Protein AF-A0A0G0K6L5-F1 (afdb_monomer_lite)

Organism: NCBI:txid1618569

Radius of gyration: 65.42 Å; chains: 1; bounding box: 125×26×174 Å

Sequence (169 aa):
MEVLQQLGFNPILFVAQIINFLIILFILKKILYKPLLDLLKKREDEIKKGLKDKEDAEVLLLKTQEKETQILKSANEKAKKILSDANDEAIKIRIKAEEQALRESEKILDQARRTIEQEEKEAEERLTRKIGALSLSLLQKSLVGVFGENEQNQILKKATKELERKRLL

pLDDT: mean 87.98, std 12.33, range [45.81, 98.0]

InterPro domains:
  IPR002146 ATP synthase, F0 complex, subunit b/b', bacterial/chloroplast [MF_01398] (8-145)
  IPR002146 ATP synthase, F0 complex, subunit b/b', bacterial/chloroplast [PF00430] (14-143)
  IPR005864 ATP synthase, F0 complex, subunit b, bacterial [TIGR01144] (17-163)
  IPR028987 F-type ATP synthase subunit B-like, membrane domain superfamily [SSF81573] (70-127)
  IPR050059 ATP synthase B chain [PTHR33445] (4-163)

Secondary structure (DSSP, 8-state):
--TTTTTT--HHHHHHHHHHHHHHHHHHHHHHHHHHHHHHHHHHHHHHHHHHHHHHHHHHHHHHHHHHHHHHHHHHHHHHHHHHHHHHHHHHHHHHHHHHHHHHHHHHHHHHHHHHHHHHHHHHHHHHHHHHHHHHHHHHHHHTTTS-HHHHHHHHHHHHHHHHHHH--

Structure (mmCIF, N/CA/C/O backbone):
data_AF-A0A0G0K6L5-F1
#
_entry.id   AF-A0A0G0K6L5-F1
#
loop_
_atom_site.group_PDB
_atom_site.id
_atom_site.type_symbol
_atom_site.label_atom_id
_atom_site.label_alt_id
_atom_site.label_comp_id
_atom_site.label_asym_id
_atom_site.label_entity_id
_atom_site.label_seq_id
_atom_site.pdbx_PDB_ins_code
_atom_site.Cartn_x
_atom_site.Cartn_y
_atom_site.Cartn_z
_atom_site.occupancy
_atom_site.B_iso_or_equiv
_atom_site.auth_seq_id
_atom_site.auth_comp_id
_atom_site.auth_asym_id
_atom_site.auth_atom_id
_atom_site.pdbx_PDB_model_num
ATOM 1 N N . MET A 1 1 ? 60.558 -1.193 -99.563 1.00 49.41 1 MET A N 1
ATOM 2 C CA . MET A 1 1 ? 59.416 -0.802 -98.704 1.00 49.41 1 MET A CA 1
ATOM 3 C C . MET A 1 1 ? 58.379 -1.929 -98.710 1.00 49.41 1 MET A C 1
ATOM 5 O O . MET A 1 1 ? 57.262 -1.728 -99.153 1.00 49.41 1 MET A O 1
ATOM 9 N N . GLU A 1 2 ? 58.760 -3.131 -98.259 1.00 52.31 2 GLU A N 1
ATOM 10 C CA . GLU A 1 2 ? 57.960 -4.367 -98.441 1.00 52.31 2 GLU A CA 1
ATOM 11 C C . GLU A 1 2 ? 57.742 -5.160 -97.134 1.00 52.31 2 GLU A C 1
ATOM 13 O O . GLU A 1 2 ? 57.070 -6.182 -97.127 1.00 52.31 2 GLU A O 1
ATOM 18 N N . VAL A 1 3 ? 58.235 -4.667 -95.989 1.00 56.09 3 VAL A N 1
ATOM 19 C CA . VAL A 1 3 ? 58.143 -5.369 -94.687 1.00 56.09 3 VAL A CA 1
ATOM 20 C C . VAL A 1 3 ? 56.814 -5.092 -93.957 1.00 56.09 3 VAL A C 1
ATOM 22 O O . VAL A 1 3 ? 56.420 -5.828 -93.060 1.00 56.09 3 VAL A O 1
ATOM 25 N N . LEU A 1 4 ? 56.067 -4.067 -94.377 1.00 54.88 4 LEU A N 1
ATOM 26 C CA . LEU A 1 4 ? 54.813 -3.636 -93.741 1.00 54.88 4 LEU A CA 1
ATOM 27 C C . LEU A 1 4 ? 53.552 -4.357 -94.252 1.00 54.88 4 LEU A C 1
ATOM 29 O O . LEU A 1 4 ? 52.502 -4.182 -93.649 1.00 54.88 4 LEU A O 1
ATOM 33 N N . GLN A 1 5 ? 53.633 -5.150 -95.331 1.00 53.16 5 GLN A N 1
ATOM 34 C CA . GLN A 1 5 ? 52.485 -5.912 -95.860 1.00 53.16 5 GLN A CA 1
ATOM 35 C C . GLN A 1 5 ? 52.495 -7.410 -95.484 1.00 53.16 5 GLN A C 1
ATOM 37 O O . GLN A 1 5 ? 51.437 -8.031 -95.517 1.00 53.16 5 GLN A O 1
ATOM 42 N N . GLN A 1 6 ? 53.640 -7.995 -95.093 1.00 51.94 6 GLN A N 1
ATOM 43 C CA . GLN A 1 6 ? 53.722 -9.383 -94.584 1.00 51.94 6 GLN A CA 1
ATOM 44 C C . GLN A 1 6 ? 53.556 -9.491 -93.058 1.00 51.94 6 GLN A C 1
ATOM 46 O O . GLN A 1 6 ? 53.116 -10.518 -92.547 1.00 51.94 6 GLN A O 1
ATOM 51 N N . LEU A 1 7 ? 53.830 -8.411 -92.324 1.00 55.59 7 LEU A N 1
ATOM 52 C CA . LEU A 1 7 ? 53.197 -8.153 -91.033 1.00 55.59 7 LEU A CA 1
ATOM 53 C C . LEU A 1 7 ? 51.811 -7.619 -91.379 1.00 55.59 7 LEU A C 1
ATOM 55 O O . LEU A 1 7 ? 51.751 -6.570 -92.001 1.00 55.59 7 LEU A O 1
ATOM 59 N N . GLY A 1 8 ? 50.717 -8.310 -91.056 1.00 57.22 8 GLY A N 1
ATOM 60 C CA . GLY A 1 8 ? 49.337 -7.907 -91.385 1.00 57.22 8 GLY A CA 1
ATOM 61 C C . GLY A 1 8 ? 48.864 -6.605 -90.713 1.00 57.22 8 GLY A C 1
ATOM 62 O O . GLY A 1 8 ? 47.794 -6.560 -90.107 1.00 57.22 8 GLY A O 1
ATOM 63 N N . PHE A 1 9 ? 49.664 -5.543 -90.776 1.00 65.62 9 PHE A N 1
ATOM 64 C CA . PHE A 1 9 ? 49.418 -4.247 -90.189 1.00 65.62 9 PHE A CA 1
ATOM 65 C C . PHE A 1 9 ? 48.600 -3.413 -91.165 1.00 65.62 9 PHE A C 1
ATOM 67 O O . PHE A 1 9 ? 49.108 -2.644 -91.976 1.00 65.62 9 PHE A O 1
ATOM 74 N N . ASN A 1 10 ? 47.290 -3.597 -91.073 1.00 74.62 10 ASN A N 1
ATOM 75 C CA . ASN A 1 10 ? 46.318 -2.767 -91.758 1.00 74.62 10 ASN A CA 1
ATOM 76 C C . ASN A 1 10 ? 46.092 -1.495 -90.916 1.00 74.62 10 ASN A C 1
ATOM 78 O O . ASN A 1 10 ? 45.414 -1.581 -89.890 1.00 74.62 10 ASN A O 1
ATOM 82 N N . PRO A 1 11 ? 46.609 -0.309 -91.304 1.00 76.31 11 PRO A N 1
ATOM 83 C CA . PRO A 1 11 ? 46.431 0.928 -90.532 1.00 76.31 11 PRO A CA 1
ATOM 84 C C . PRO A 1 11 ? 44.950 1.282 -90.334 1.00 76.31 11 PRO A C 1
ATOM 86 O O . PRO A 1 11 ? 44.562 1.773 -89.279 1.00 76.31 11 PRO A O 1
ATOM 89 N N . ILE A 1 12 ? 44.100 0.933 -91.301 1.00 80.94 12 ILE A N 1
ATOM 90 C CA . ILE A 1 12 ? 42.637 1.016 -91.191 1.00 80.94 12 ILE A CA 1
ATOM 91 C C . ILE A 1 12 ? 42.084 0.129 -90.069 1.00 80.94 12 ILE A C 1
ATOM 93 O O . ILE A 1 12 ? 41.214 0.561 -89.318 1.00 80.94 12 ILE A O 1
ATOM 97 N N . LEU A 1 13 ? 42.611 -1.086 -89.910 1.00 81.94 13 LEU A N 1
ATOM 98 C CA . LEU A 1 13 ? 42.186 -2.021 -88.868 1.00 81.94 13 LEU A CA 1
ATOM 99 C C . LEU A 1 13 ? 42.651 -1.553 -87.481 1.00 81.94 13 LEU A C 1
ATOM 101 O O . LEU A 1 13 ? 41.909 -1.659 -86.510 1.00 81.94 13 LEU A O 1
ATOM 105 N N . PHE A 1 14 ? 43.850 -0.970 -87.396 1.00 84.94 14 PHE A N 1
ATOM 106 C CA . PHE A 1 14 ? 44.376 -0.380 -86.164 1.00 84.94 14 PHE A CA 1
ATOM 107 C C . PHE A 1 14 ? 43.558 0.840 -85.709 1.00 84.94 14 PHE A C 1
ATOM 109 O O . PHE A 1 14 ? 43.181 0.934 -84.541 1.00 84.94 14 PHE A O 1
ATOM 116 N N . VAL A 1 15 ? 43.201 1.738 -86.635 1.00 87.94 15 VAL A N 1
ATOM 117 C CA . VAL A 1 15 ? 42.315 2.880 -86.346 1.00 87.94 15 VAL A CA 1
ATOM 118 C C . VAL A 1 15 ? 40.917 2.401 -85.942 1.00 87.94 15 VAL A C 1
ATOM 120 O O . VAL A 1 15 ? 40.363 2.902 -84.964 1.00 87.94 15 VAL A O 1
ATOM 123 N N . ALA A 1 16 ? 40.367 1.389 -86.620 1.00 88.31 16 ALA A N 1
ATOM 124 C CA . ALA A 1 16 ? 39.090 0.785 -86.243 1.00 88.31 16 ALA A CA 1
ATOM 125 C C . ALA A 1 16 ? 39.129 0.162 -84.833 1.00 88.31 16 ALA A C 1
ATOM 127 O O . ALA A 1 16 ? 38.177 0.322 -84.070 1.00 88.31 16 ALA A O 1
ATOM 128 N N . GLN A 1 17 ? 40.239 -0.477 -84.446 1.00 88.75 17 GLN A N 1
ATOM 129 C CA . GLN A 1 17 ? 40.429 -1.038 -83.105 1.00 88.75 17 GLN A CA 1
ATOM 130 C C . GLN A 1 17 ? 40.488 0.050 -82.024 1.00 88.75 17 GLN A C 1
ATOM 132 O O . GLN A 1 17 ? 39.887 -0.114 -80.962 1.00 88.75 17 GLN A O 1
ATOM 137 N N . ILE A 1 18 ? 41.160 1.175 -82.293 1.00 92.62 18 ILE A N 1
ATOM 138 C CA . ILE A 1 18 ? 41.190 2.329 -81.380 1.00 92.62 18 ILE A CA 1
ATOM 139 C C . ILE A 1 18 ? 39.790 2.924 -81.223 1.00 92.62 18 ILE A C 1
ATOM 141 O O . ILE A 1 18 ? 39.358 3.177 -80.099 1.00 92.62 18 ILE A O 1
ATOM 145 N N . ILE A 1 19 ? 39.061 3.115 -82.325 1.00 93.69 19 ILE A N 1
ATOM 146 C CA . ILE A 1 19 ? 37.684 3.623 -82.285 1.00 93.69 19 ILE A CA 1
ATOM 147 C C . ILE A 1 19 ? 36.789 2.665 -81.489 1.00 93.69 19 ILE A C 1
ATOM 149 O O . ILE A 1 19 ? 36.045 3.115 -80.622 1.00 93.69 19 ILE A O 1
ATOM 153 N N . ASN A 1 20 ? 36.902 1.353 -81.708 1.00 91.56 20 ASN A N 1
ATOM 154 C CA . ASN A 1 20 ? 36.153 0.348 -80.954 1.00 91.56 20 ASN A CA 1
ATOM 155 C C . ASN A 1 20 ? 36.492 0.386 -79.451 1.00 91.56 20 ASN A C 1
ATOM 157 O O . ASN A 1 20 ? 35.596 0.430 -78.610 1.00 91.56 20 ASN A O 1
ATOM 161 N N . PHE A 1 21 ? 37.779 0.464 -79.098 1.00 93.31 21 PHE A N 1
ATOM 162 C CA . PHE A 1 21 ? 38.211 0.613 -77.708 1.00 93.31 21 PHE A CA 1
ATOM 163 C C . PHE A 1 21 ? 37.642 1.882 -77.063 1.00 93.31 21 PHE A C 1
ATOM 165 O O . PHE A 1 21 ? 37.137 1.824 -75.944 1.00 93.31 21 PHE A O 1
ATOM 172 N N . LEU A 1 22 ? 37.660 3.016 -77.770 1.00 94.38 22 LEU A N 1
ATOM 173 C CA . LEU A 1 22 ? 37.090 4.273 -77.280 1.00 94.38 22 LEU A CA 1
ATOM 174 C C . LEU A 1 22 ? 35.568 4.199 -77.116 1.00 94.38 22 LEU A C 1
ATOM 176 O O . LEU A 1 22 ? 35.047 4.717 -76.128 1.00 94.38 22 LEU A O 1
ATOM 180 N N . ILE A 1 23 ? 34.857 3.532 -78.030 1.00 93.06 23 ILE A N 1
ATOM 181 C CA . ILE A 1 23 ? 33.410 3.299 -77.925 1.00 93.06 23 ILE A CA 1
ATOM 182 C C . ILE A 1 23 ? 33.098 2.458 -76.680 1.00 93.06 23 ILE A C 1
ATOM 184 O O . ILE A 1 23 ? 32.256 2.852 -75.869 1.00 93.06 23 ILE A O 1
ATOM 188 N N . ILE A 1 24 ? 33.808 1.343 -76.482 1.00 91.06 24 ILE A N 1
ATOM 189 C CA . ILE A 1 24 ? 33.637 0.477 -75.306 1.00 91.06 24 ILE A CA 1
ATOM 190 C C . ILE A 1 24 ? 33.980 1.240 -74.024 1.00 91.06 24 ILE A C 1
ATOM 192 O O . ILE A 1 24 ? 33.204 1.206 -73.071 1.00 91.06 24 ILE A O 1
ATOM 196 N N . LEU A 1 25 ? 35.094 1.976 -74.001 1.00 90.81 25 LEU A N 1
ATOM 197 C CA . LEU A 1 25 ? 35.519 2.782 -72.855 1.00 90.81 25 LEU A CA 1
ATOM 198 C C . LEU A 1 25 ? 34.480 3.851 -72.502 1.00 90.81 25 LEU A C 1
ATOM 200 O O . LEU A 1 25 ? 34.197 4.074 -71.325 1.00 90.81 25 LEU A O 1
ATOM 204 N N . PHE A 1 26 ? 33.886 4.498 -73.505 1.00 90.94 26 PHE A N 1
ATOM 205 C CA . PHE A 1 26 ? 32.845 5.499 -73.300 1.00 90.94 26 PHE A CA 1
ATOM 206 C C . PHE A 1 26 ? 31.568 4.881 -72.719 1.00 90.94 26 PHE A C 1
ATOM 208 O O . PHE A 1 26 ? 30.996 5.428 -71.771 1.00 90.94 26 PHE A O 1
ATOM 215 N N . ILE A 1 27 ? 31.153 3.718 -73.231 1.00 90.25 27 ILE A N 1
ATOM 216 C CA . ILE A 1 27 ? 30.016 2.958 -72.695 1.00 90.25 27 ILE A CA 1
ATOM 217 C C . ILE A 1 27 ? 30.292 2.536 -71.246 1.00 90.25 27 ILE A C 1
ATOM 219 O O . ILE A 1 27 ? 29.452 2.774 -70.376 1.00 90.25 27 ILE A O 1
ATOM 223 N N . LEU A 1 28 ? 31.480 1.994 -70.960 1.00 87.12 28 LEU A N 1
ATOM 224 C CA . LEU A 1 28 ? 31.878 1.593 -69.609 1.00 87.12 28 LEU A CA 1
ATOM 225 C C . LEU A 1 28 ? 31.884 2.791 -68.658 1.00 87.12 28 LEU A C 1
ATOM 227 O O . LEU A 1 28 ? 31.313 2.725 -67.576 1.00 87.12 28 LEU A O 1
ATOM 231 N N . LYS A 1 29 ? 32.469 3.920 -69.070 1.00 86.62 29 LYS A N 1
ATOM 232 C CA . LYS A 1 29 ? 32.504 5.140 -68.258 1.00 86.62 29 LYS A CA 1
ATOM 233 C C . LYS A 1 29 ? 31.094 5.648 -67.954 1.00 86.62 29 LYS A C 1
ATOM 235 O O . LYS A 1 29 ? 30.823 6.030 -66.820 1.00 86.62 29 LYS A O 1
ATOM 240 N N . LYS A 1 30 ? 30.187 5.641 -68.935 1.00 86.44 30 LYS A N 1
ATOM 241 C CA . LYS A 1 30 ? 28.811 6.128 -68.752 1.00 86.44 30 LYS A CA 1
ATOM 242 C C . LYS A 1 30 ? 27.970 5.196 -67.875 1.00 86.44 30 LYS A C 1
ATOM 244 O O . LYS A 1 30 ? 27.198 5.686 -67.056 1.00 86.44 30 LYS A O 1
ATOM 249 N N . ILE A 1 31 ? 28.116 3.879 -68.037 1.00 87.06 31 ILE A N 1
A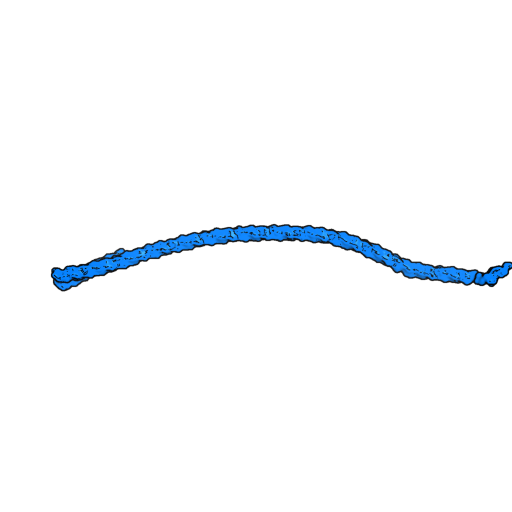TOM 250 C CA . ILE A 1 31 ? 27.292 2.883 -67.337 1.00 87.06 31 ILE A CA 1
ATOM 251 C C . ILE A 1 31 ? 27.849 2.542 -65.952 1.00 87.06 31 ILE A C 1
ATOM 253 O O . ILE A 1 31 ? 27.060 2.371 -65.033 1.00 87.06 31 ILE A O 1
ATOM 257 N N . LEU A 1 32 ? 29.171 2.459 -65.775 1.00 87.44 32 LEU A N 1
ATOM 258 C CA . LEU A 1 32 ? 29.802 1.923 -64.561 1.00 87.44 32 LEU A CA 1
ATOM 259 C C . LEU A 1 32 ? 30.094 2.992 -63.496 1.00 87.44 32 LEU A C 1
ATOM 261 O O . LEU A 1 32 ? 30.095 2.695 -62.304 1.00 87.44 32 LEU A O 1
ATOM 265 N N . TYR A 1 33 ? 30.297 4.249 -63.901 1.00 87.25 33 TYR A N 1
ATOM 266 C CA . TYR A 1 33 ? 30.626 5.335 -62.970 1.00 87.25 33 TYR A CA 1
ATOM 267 C C . TYR A 1 33 ? 29.476 5.655 -62.006 1.00 87.25 33 TYR A C 1
ATOM 269 O O . TYR A 1 33 ? 29.695 5.846 -60.813 1.00 87.25 33 TYR A O 1
ATOM 277 N N . LYS A 1 34 ? 28.237 5.654 -62.514 1.00 86.19 34 LYS A N 1
ATOM 278 C CA . LYS A 1 34 ? 27.030 5.900 -61.718 1.00 86.19 34 LYS A CA 1
ATOM 279 C C . LYS A 1 34 ? 26.801 4.836 -60.621 1.00 86.19 34 LYS A C 1
ATOM 281 O O . LYS A 1 34 ? 26.789 5.226 -59.458 1.00 86.19 34 LYS A O 1
ATOM 286 N N . PRO A 1 35 ? 26.710 3.521 -60.920 1.00 88.88 35 PRO A N 1
ATOM 287 C CA . PRO A 1 35 ? 26.501 2.498 -59.895 1.00 88.88 35 PRO A CA 1
ATOM 288 C C . PRO A 1 35 ? 27.669 2.396 -58.907 1.00 88.88 35 PRO A C 1
ATOM 290 O O . PRO A 1 35 ? 27.442 2.085 -57.740 1.00 88.88 35 PRO A O 1
ATOM 293 N N . LEU A 1 36 ? 28.906 2.686 -59.332 1.00 89.44 36 LEU A N 1
ATOM 294 C CA . LEU A 1 36 ? 30.059 2.686 -58.430 1.00 89.44 36 LEU A CA 1
ATOM 295 C C . LEU A 1 36 ? 29.983 3.824 -57.402 1.00 89.44 36 LEU A C 1
ATOM 297 O O . LEU A 1 36 ? 30.193 3.591 -56.213 1.00 89.44 36 LEU A O 1
ATOM 301 N N . LEU A 1 37 ? 29.654 5.042 -57.843 1.00 90.06 37 LEU A N 1
ATOM 302 C CA . LEU A 1 37 ? 29.454 6.172 -56.936 1.00 90.06 37 LEU A CA 1
ATOM 303 C C . LEU A 1 37 ? 28.241 5.976 -56.027 1.00 90.06 37 LEU A C 1
ATOM 305 O O . LEU A 1 37 ? 28.318 6.304 -54.846 1.00 90.06 37 LEU A O 1
ATOM 309 N N . ASP A 1 38 ? 27.147 5.425 -56.552 1.00 92.06 38 ASP A N 1
ATOM 310 C CA . ASP A 1 38 ? 25.945 5.149 -55.765 1.00 92.06 38 ASP A CA 1
ATOM 311 C C . ASP A 1 38 ? 26.233 4.119 -54.657 1.00 92.06 38 ASP A C 1
ATOM 313 O O . ASP A 1 38 ? 25.785 4.292 -53.524 1.00 92.06 38 ASP A O 1
ATOM 317 N N . LEU A 1 39 ? 27.047 3.090 -54.933 1.00 92.31 39 LEU A N 1
ATOM 318 C CA . LEU A 1 39 ? 27.478 2.115 -53.925 1.00 92.31 39 LEU A CA 1
ATOM 319 C C . LEU A 1 39 ? 28.346 2.758 -52.831 1.00 92.31 39 LEU A C 1
ATOM 321 O O . LEU A 1 39 ? 28.174 2.450 -51.651 1.00 92.31 39 LEU A O 1
ATOM 325 N N . LEU A 1 40 ? 29.276 3.640 -53.212 1.00 92.44 40 LEU A N 1
ATOM 326 C CA . LEU A 1 40 ? 30.140 4.348 -52.263 1.00 92.44 40 LEU A CA 1
ATOM 327 C C . LEU A 1 40 ? 29.336 5.297 -51.372 1.00 92.44 40 LEU A C 1
ATOM 329 O O . LEU A 1 40 ? 29.490 5.242 -50.154 1.00 92.44 40 LEU A O 1
ATOM 333 N N . LYS A 1 41 ? 28.426 6.086 -51.957 1.00 94.50 41 LYS A N 1
ATOM 334 C CA . LYS A 1 41 ? 27.506 6.950 -51.203 1.00 94.50 41 LYS A CA 1
ATOM 335 C C . LYS A 1 41 ? 26.630 6.146 -50.255 1.00 94.50 41 LYS A C 1
ATOM 337 O O . LYS A 1 41 ? 26.519 6.499 -49.092 1.00 94.50 41 LYS A O 1
ATOM 342 N N . LYS A 1 42 ? 26.077 5.020 -50.716 1.00 95.12 42 LYS A N 1
ATOM 343 C CA . LYS A 1 42 ? 25.271 4.139 -49.867 1.00 95.12 42 LYS A CA 1
ATOM 344 C C . LYS A 1 42 ? 26.065 3.626 -48.663 1.00 95.12 42 LYS A C 1
ATOM 346 O O . LYS A 1 42 ? 25.539 3.632 -47.557 1.00 95.12 42 LYS A O 1
ATOM 351 N N . ARG A 1 43 ? 27.327 3.224 -48.855 1.00 94.19 43 ARG A N 1
ATOM 352 C CA . ARG A 1 43 ? 28.202 2.812 -47.743 1.00 94.19 43 ARG A CA 1
ATOM 353 C C . ARG A 1 43 ? 28.504 3.961 -46.783 1.00 94.19 43 ARG A C 1
ATOM 355 O O . ARG A 1 43 ? 28.491 3.750 -45.575 1.00 94.19 43 ARG A O 1
ATOM 362 N N . GLU A 1 44 ? 28.779 5.152 -47.306 1.00 94.25 44 GLU A N 1
ATOM 363 C CA . GLU A 1 44 ? 29.010 6.348 -46.490 1.00 94.25 44 GLU A CA 1
ATOM 364 C C . GLU A 1 44 ? 27.771 6.696 -45.651 1.00 94.25 44 GLU A C 1
ATOM 366 O O . GLU A 1 44 ? 27.880 6.884 -44.439 1.00 94.25 44 GLU A O 1
ATOM 371 N N . ASP A 1 45 ? 26.590 6.693 -46.271 1.00 95.81 45 ASP A N 1
ATOM 372 C CA . ASP A 1 45 ? 25.313 6.961 -45.611 1.00 95.81 45 ASP A CA 1
ATOM 373 C C . ASP A 1 45 ? 24.980 5.899 -44.555 1.00 95.81 45 ASP A C 1
ATOM 375 O O . ASP A 1 45 ? 24.538 6.244 -43.459 1.00 95.81 45 ASP A O 1
ATOM 379 N N . GLU A 1 46 ? 25.224 4.616 -44.839 1.00 95.38 46 GLU A N 1
ATOM 380 C CA . GLU A 1 46 ? 25.029 3.521 -43.878 1.00 95.38 46 GLU A CA 1
ATOM 381 C C . GLU A 1 46 ? 25.938 3.669 -42.652 1.00 95.38 46 GLU A C 1
ATOM 383 O O . GLU A 1 46 ? 25.463 3.539 -41.522 1.00 95.38 46 GLU A O 1
ATOM 388 N N . ILE A 1 47 ? 27.219 4.001 -42.847 1.00 94.50 47 ILE A N 1
ATOM 389 C CA . ILE A 1 47 ? 28.163 4.228 -41.742 1.00 94.50 47 ILE A CA 1
ATOM 390 C C . ILE A 1 47 ? 27.744 5.453 -40.929 1.00 94.50 47 ILE A C 1
ATOM 392 O O . ILE A 1 47 ? 27.679 5.390 -39.701 1.00 94.50 47 ILE A O 1
ATOM 396 N N . LYS A 1 48 ? 27.427 6.563 -41.601 1.00 96.06 48 LYS A N 1
ATOM 397 C CA . LYS A 1 48 ? 27.012 7.803 -40.941 1.00 96.06 48 LYS A CA 1
ATOM 398 C C . LYS A 1 48 ? 25.731 7.604 -40.140 1.00 96.06 48 LYS A C 1
ATOM 400 O O . LYS A 1 48 ? 25.636 8.083 -39.011 1.00 96.06 48 LYS A O 1
ATOM 405 N N . LYS A 1 49 ? 24.766 6.874 -40.702 1.00 96.25 49 LYS A N 1
ATOM 406 C CA . LYS A 1 49 ? 23.537 6.505 -40.008 1.00 96.25 49 LYS A CA 1
ATOM 407 C C . LYS A 1 49 ? 23.832 5.606 -38.809 1.00 96.25 49 LYS A C 1
ATOM 409 O O . LYS A 1 49 ? 23.356 5.909 -37.729 1.00 96.25 49 LYS A O 1
ATOM 414 N N . GLY A 1 50 ? 24.663 4.575 -38.961 1.00 94.62 50 GLY A N 1
ATOM 415 C CA . GLY A 1 50 ? 25.022 3.681 -37.856 1.00 94.62 50 GLY A CA 1
ATOM 416 C C . GLY A 1 50 ? 25.721 4.395 -36.693 1.00 94.62 50 GLY A C 1
ATOM 417 O O . GLY A 1 50 ? 25.424 4.114 -35.534 1.00 94.62 50 GLY A O 1
ATOM 418 N N . LEU A 1 51 ? 26.609 5.352 -36.987 1.00 95.38 5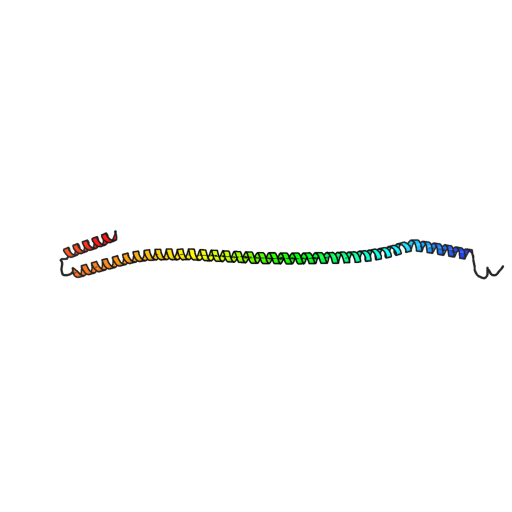1 LEU A N 1
ATOM 419 C CA . LEU A 1 51 ? 27.253 6.182 -35.962 1.00 95.38 51 LEU A CA 1
ATOM 420 C C . LEU A 1 51 ? 26.247 7.086 -35.248 1.00 95.38 51 LEU A C 1
ATOM 422 O O . LEU A 1 51 ? 26.258 7.150 -34.021 1.00 95.38 51 LEU A O 1
ATOM 426 N N . LYS A 1 52 ? 25.355 7.733 -36.005 1.00 96.62 52 LYS A N 1
ATOM 427 C CA . LYS A 1 52 ? 24.312 8.586 -35.435 1.00 96.62 52 LYS A CA 1
ATOM 428 C C . LYS A 1 52 ? 23.325 7.788 -34.582 1.00 96.62 52 LYS A C 1
ATOM 430 O O . LYS A 1 52 ? 23.034 8.191 -33.466 1.00 96.62 52 LYS A O 1
ATOM 435 N N . ASP A 1 53 ? 22.861 6.643 -35.075 1.00 96.00 53 ASP A N 1
ATOM 436 C CA . ASP A 1 53 ? 21.932 5.770 -34.354 1.00 96.00 53 ASP A CA 1
ATOM 437 C C . ASP A 1 53 ? 22.559 5.272 -33.039 1.00 96.00 53 ASP A C 1
ATOM 439 O O . ASP A 1 53 ? 21.870 5.171 -32.025 1.00 96.00 53 ASP A O 1
ATOM 443 N N . LYS A 1 54 ? 23.874 5.006 -33.026 1.00 95.31 54 LYS A N 1
ATOM 444 C CA . LYS A 1 54 ? 24.607 4.654 -31.803 1.00 95.31 54 LYS A CA 1
ATOM 445 C C . LYS A 1 54 ? 24.640 5.813 -30.802 1.00 95.31 54 LYS A C 1
ATOM 447 O O . LYS A 1 54 ? 24.355 5.594 -29.628 1.00 95.31 54 LYS A O 1
ATOM 452 N N . GLU A 1 55 ? 24.975 7.019 -31.251 1.00 95.81 55 GLU A N 1
ATOM 453 C CA . GLU A 1 55 ? 25.013 8.211 -30.393 1.00 95.81 55 GLU A CA 1
ATOM 454 C C . GLU A 1 55 ? 23.620 8.535 -29.826 1.00 95.81 55 GLU A C 1
ATOM 456 O O . GLU A 1 55 ? 23.460 8.729 -28.620 1.00 95.81 55 GLU A O 1
ATOM 461 N N . ASP A 1 56 ? 22.586 8.485 -30.670 1.00 96.62 56 ASP A N 1
ATOM 462 C CA . ASP A 1 56 ? 21.194 8.683 -30.263 1.00 96.62 56 ASP A CA 1
ATOM 463 C C . ASP A 1 56 ? 20.744 7.605 -29.255 1.00 96.62 56 ASP A C 1
ATOM 465 O O . ASP A 1 56 ? 20.044 7.917 -28.286 1.00 96.62 56 ASP A O 1
ATOM 469 N N . ALA A 1 57 ? 21.175 6.349 -29.430 1.00 95.50 57 ALA A N 1
ATOM 470 C CA . ALA A 1 57 ? 20.892 5.263 -28.493 1.00 95.50 57 ALA A CA 1
ATOM 471 C C . ALA A 1 57 ? 21.580 5.464 -27.133 1.00 95.50 57 ALA A C 1
ATOM 473 O O . ALA A 1 57 ? 20.942 5.251 -26.101 1.00 95.50 57 ALA A O 1
ATOM 474 N N . GLU A 1 58 ? 22.840 5.910 -27.107 1.00 95.81 58 GLU A N 1
ATOM 475 C CA . GLU A 1 58 ? 23.557 6.229 -25.864 1.00 95.81 58 GLU A CA 1
ATOM 476 C C . GLU A 1 58 ? 22.872 7.380 -25.109 1.00 95.81 58 GLU A C 1
ATOM 478 O O . GLU A 1 58 ? 22.605 7.270 -23.908 1.00 95.81 58 GLU A O 1
ATOM 483 N N . VAL A 1 59 ? 22.483 8.448 -25.813 1.00 96.81 59 VAL A N 1
ATOM 484 C CA . VAL A 1 59 ? 21.744 9.577 -25.221 1.00 96.81 59 VAL A CA 1
ATOM 485 C C . VAL A 1 59 ? 20.376 9.142 -24.692 1.00 96.81 59 VAL A C 1
ATOM 487 O O . VAL A 1 59 ? 19.962 9.563 -23.606 1.00 96.81 59 VAL A O 1
ATOM 490 N N . LEU A 1 60 ? 19.647 8.312 -25.441 1.00 96.12 60 LEU A N 1
ATOM 491 C CA . LEU A 1 60 ? 18.346 7.800 -25.015 1.00 96.12 60 LEU A CA 1
ATOM 492 C C . LEU A 1 60 ? 18.474 6.901 -23.781 1.00 96.12 60 LEU A C 1
ATOM 494 O O . LEU A 1 60 ? 17.637 6.989 -22.878 1.00 96.12 60 LEU A O 1
ATOM 498 N N . LEU A 1 61 ? 19.516 6.073 -23.724 1.00 96.00 61 LEU A N 1
ATOM 499 C CA . LEU A 1 61 ? 19.798 5.194 -22.595 1.00 96.00 61 LEU A CA 1
ATOM 500 C C . LEU A 1 61 ? 20.072 6.006 -21.327 1.00 96.00 61 LEU A C 1
ATOM 502 O O . LEU A 1 61 ? 19.417 5.765 -20.314 1.00 96.00 61 LEU A O 1
ATOM 506 N N . LEU A 1 62 ? 20.931 7.027 -21.400 1.00 96.19 62 LEU A N 1
ATOM 507 C CA . LEU A 1 62 ? 21.201 7.926 -20.272 1.00 96.19 62 LEU A CA 1
ATOM 508 C C . LEU A 1 62 ? 19.926 8.632 -19.786 1.00 96.19 62 LEU A C 1
ATOM 510 O O . LEU A 1 62 ? 19.604 8.597 -18.599 1.00 96.19 62 LEU A O 1
ATOM 514 N N . LYS A 1 63 ? 19.133 9.195 -20.708 1.00 96.56 63 LYS A N 1
ATOM 515 C CA . LYS A 1 63 ? 17.849 9.836 -20.365 1.00 96.56 63 LYS A CA 1
ATOM 516 C C . LYS A 1 63 ? 16.857 8.863 -19.733 1.00 96.56 63 LYS A C 1
ATOM 518 O O . LYS A 1 63 ? 16.065 9.260 -18.880 1.00 96.56 63 LYS A O 1
ATOM 523 N N . THR A 1 64 ? 16.848 7.610 -20.178 1.00 95.88 64 THR A N 1
ATOM 524 C CA . THR A 1 64 ? 15.959 6.581 -19.629 1.00 95.88 64 THR A CA 1
ATOM 525 C C . THR A 1 64 ? 16.393 6.205 -18.219 1.00 95.88 64 THR A C 1
ATOM 527 O O . THR A 1 64 ? 15.554 6.209 -17.326 1.00 95.88 64 THR A O 1
ATOM 530 N N . GLN A 1 65 ? 17.691 6.010 -17.981 1.00 96.00 65 GLN A N 1
ATOM 531 C CA . GLN A 1 65 ? 18.237 5.730 -16.648 1.00 96.00 65 GLN A CA 1
ATOM 532 C C . GLN A 1 65 ? 17.981 6.870 -15.652 1.00 96.00 65 GLN A C 1
ATOM 534 O O . GLN A 1 65 ? 17.610 6.627 -14.499 1.00 96.00 65 GLN A O 1
ATOM 539 N N . GLU A 1 66 ? 18.121 8.126 -16.087 1.00 96.69 66 GLU A N 1
ATOM 540 C CA . GLU A 1 66 ? 17.768 9.288 -15.265 1.00 96.69 66 GLU A CA 1
ATOM 541 C C . GLU A 1 66 ? 16.279 9.288 -14.905 1.00 96.69 66 GLU A C 1
ATOM 543 O O . GLU A 1 66 ? 15.921 9.461 -13.736 1.00 96.69 66 GLU A O 1
ATOM 548 N N . LYS A 1 67 ? 15.401 9.045 -15.887 1.00 96.31 67 LYS A N 1
ATOM 549 C CA . LYS A 1 67 ? 13.953 8.949 -15.657 1.00 96.31 67 LYS A CA 1
ATOM 550 C C . LYS A 1 67 ? 13.594 7.797 -14.728 1.00 96.31 67 LYS A C 1
ATOM 552 O O . LYS A 1 67 ? 12.790 7.994 -13.824 1.00 96.31 67 LYS A O 1
ATOM 557 N N . GLU A 1 68 ? 14.185 6.622 -14.910 1.00 96.12 68 GLU A N 1
ATOM 558 C CA . GLU A 1 68 ? 13.984 5.470 -14.028 1.00 96.12 68 GLU A CA 1
ATOM 559 C C . GLU A 1 68 ? 14.385 5.807 -12.593 1.00 96.12 68 GLU A C 1
ATOM 561 O O . GLU A 1 68 ? 13.606 5.594 -11.666 1.00 96.12 68 GLU A O 1
ATOM 566 N N . THR A 1 69 ? 15.550 6.431 -12.410 1.00 96.56 69 THR A N 1
ATOM 567 C CA . THR A 1 69 ? 16.023 6.869 -11.092 1.00 96.56 69 THR A CA 1
ATOM 568 C C . THR A 1 69 ? 15.057 7.871 -10.453 1.00 96.56 69 THR A C 1
ATOM 570 O O . THR A 1 69 ? 14.723 7.751 -9.272 1.00 96.56 69 THR A O 1
ATOM 573 N N . GLN A 1 70 ? 14.550 8.837 -11.225 1.00 96.94 70 GLN A N 1
ATOM 574 C CA . GLN A 1 70 ? 13.554 9.802 -10.749 1.00 96.94 70 GLN A CA 1
ATOM 575 C C . GLN A 1 70 ? 12.225 9.132 -10.379 1.00 96.94 70 GLN A C 1
ATOM 577 O O . GLN A 1 70 ? 11.650 9.448 -9.334 1.00 96.94 70 GLN A O 1
ATOM 582 N N . ILE A 1 71 ? 11.749 8.190 -11.197 1.00 96.75 71 ILE A N 1
ATOM 583 C CA . ILE A 1 71 ? 10.521 7.429 -10.939 1.00 96.75 71 ILE A CA 1
ATOM 584 C C . ILE A 1 71 ? 10.677 6.609 -9.660 1.00 96.75 71 ILE A C 1
ATOM 586 O O . ILE A 1 71 ? 9.806 6.677 -8.794 1.00 96.75 71 ILE A O 1
ATOM 590 N N . LEU A 1 72 ? 11.792 5.894 -9.495 1.00 97.00 72 LEU A N 1
ATOM 591 C CA . LEU A 1 72 ? 12.079 5.111 -8.293 1.00 97.00 72 LEU A CA 1
ATOM 592 C C . LEU A 1 72 ? 12.167 5.997 -7.049 1.00 97.00 72 LEU A C 1
ATOM 594 O O . LEU A 1 72 ? 11.632 5.642 -5.997 1.00 97.00 72 LEU A O 1
ATOM 598 N N . LYS A 1 73 ? 12.797 7.172 -7.151 1.00 97.44 73 LYS A N 1
ATOM 599 C CA . LYS A 1 73 ? 12.853 8.132 -6.044 1.00 97.44 73 LYS A CA 1
ATOM 600 C C . LYS A 1 73 ? 11.455 8.629 -5.668 1.00 97.44 73 LYS A C 1
ATOM 602 O O . LYS A 1 73 ? 11.082 8.552 -4.500 1.00 97.44 73 LYS A O 1
ATOM 607 N N . SER A 1 74 ? 10.660 9.055 -6.650 1.00 96.69 74 SER A N 1
ATOM 608 C CA . SER A 1 74 ? 9.285 9.516 -6.423 1.00 96.69 74 SER A CA 1
ATOM 609 C C . SER A 1 74 ? 8.390 8.406 -5.863 1.00 96.69 74 SER A C 1
ATOM 611 O O . SER A 1 74 ? 7.590 8.654 -4.963 1.00 96.69 74 SER A O 1
ATOM 613 N N . ALA A 1 75 ? 8.535 7.171 -6.348 1.00 96.38 75 ALA A N 1
ATOM 614 C CA . ALA A 1 75 ? 7.805 6.015 -5.838 1.00 96.38 75 ALA A CA 1
ATOM 615 C C . ALA A 1 75 ? 8.151 5.737 -4.369 1.00 96.38 75 ALA A C 1
ATOM 617 O O . ALA A 1 75 ? 7.246 5.549 -3.559 1.00 96.38 75 ALA A O 1
ATOM 618 N N . ASN A 1 76 ? 9.435 5.793 -4.003 1.00 96.75 76 ASN A N 1
ATOM 619 C CA . ASN A 1 76 ? 9.876 5.645 -2.615 1.00 96.75 76 ASN A CA 1
ATOM 620 C C . ASN A 1 76 ? 9.353 6.771 -1.710 1.00 96.75 76 ASN A C 1
ATOM 622 O O . ASN A 1 76 ? 8.915 6.506 -0.593 1.00 96.75 76 ASN A O 1
ATOM 626 N N . GLU A 1 77 ? 9.368 8.021 -2.174 1.00 97.56 77 GLU A N 1
ATOM 627 C CA . GLU A 1 77 ? 8.805 9.157 -1.432 1.00 97.56 77 GLU A CA 1
ATOM 628 C C . GLU A 1 77 ? 7.293 9.003 -1.223 1.00 97.56 77 GLU A C 1
ATOM 630 O O . GLU A 1 77 ? 6.805 9.175 -0.106 1.00 97.56 77 GLU A O 1
ATOM 635 N N . LYS A 1 78 ? 6.553 8.600 -2.264 1.00 96.94 78 LYS A N 1
ATOM 636 C CA . LYS A 1 78 ? 5.117 8.299 -2.164 1.00 96.94 78 LYS A CA 1
ATOM 637 C C . LYS A 1 78 ? 4.845 7.146 -1.203 1.00 96.94 78 LYS A C 1
ATOM 639 O O . LYS A 1 78 ? 3.949 7.265 -0.378 1.00 96.94 78 LYS A O 1
ATOM 644 N N . ALA A 1 79 ? 5.625 6.068 -1.266 1.00 96.50 79 ALA A N 1
ATOM 645 C CA . ALA A 1 79 ? 5.484 4.930 -0.362 1.00 96.50 79 ALA A CA 1
ATOM 646 C C . ALA A 1 79 ? 5.722 5.333 1.102 1.00 96.50 79 ALA A C 1
ATOM 648 O O . ALA A 1 79 ? 4.923 4.991 1.971 1.00 96.50 79 ALA A O 1
ATOM 649 N N . LYS A 1 80 ? 6.770 6.124 1.372 1.00 97.25 80 LYS A N 1
ATOM 650 C CA . LYS A 1 80 ? 7.032 6.678 2.710 1.00 97.25 80 LYS A CA 1
ATOM 651 C C . LYS A 1 80 ? 5.888 7.562 3.194 1.00 97.25 80 LYS A C 1
ATOM 653 O O . LYS A 1 80 ? 5.497 7.454 4.351 1.00 97.25 80 LYS A O 1
ATOM 658 N N . LYS A 1 81 ? 5.340 8.402 2.312 1.00 97.69 81 LYS A N 1
ATOM 659 C CA . LYS A 1 81 ? 4.197 9.255 2.640 1.00 97.69 81 LYS A CA 1
ATOM 660 C C . LYS A 1 81 ? 2.958 8.429 2.985 1.00 97.69 81 LYS A C 1
ATOM 662 O O . LYS A 1 81 ? 2.384 8.648 4.039 1.00 97.69 81 LYS A O 1
ATOM 667 N N . ILE A 1 82 ? 2.614 7.434 2.164 1.00 97.69 82 ILE A N 1
ATOM 668 C CA . ILE A 1 82 ? 1.492 6.518 2.428 1.00 97.69 82 ILE A CA 1
ATOM 669 C C . ILE A 1 82 ? 1.670 5.820 3.779 1.00 97.69 82 ILE A C 1
ATOM 671 O O . ILE A 1 82 ? 0.722 5.736 4.551 1.00 97.69 82 ILE A O 1
ATOM 675 N N . LEU A 1 83 ? 2.881 5.348 4.090 1.00 97.50 83 LEU A N 1
ATOM 676 C CA . LEU A 1 83 ? 3.155 4.690 5.366 1.00 97.50 83 LEU A CA 1
ATOM 677 C C . LEU A 1 83 ? 3.042 5.655 6.557 1.00 97.50 83 LEU A C 1
ATOM 679 O O . LEU A 1 83 ? 2.548 5.263 7.612 1.00 97.50 83 LEU A O 1
ATOM 683 N N . SER A 1 84 ? 3.491 6.903 6.405 1.00 97.56 84 SER A N 1
ATOM 684 C CA . SER A 1 84 ? 3.329 7.940 7.431 1.00 97.56 84 SER A CA 1
ATOM 685 C C . SER A 1 84 ? 1.854 8.258 7.661 1.00 97.56 84 SER A C 1
ATOM 687 O O . SER A 1 84 ? 1.386 8.174 8.792 1.00 97.56 84 SER A O 1
ATOM 689 N N . ASP A 1 85 ? 1.113 8.534 6.586 1.00 97.19 85 ASP A N 1
ATOM 690 C CA . ASP A 1 85 ? -0.309 8.872 6.638 1.00 97.19 85 ASP A CA 1
ATOM 691 C C . ASP A 1 85 ? -1.118 7.720 7.268 1.00 97.19 85 ASP A C 1
ATOM 693 O O . ASP A 1 85 ? -1.964 7.951 8.132 1.00 97.19 85 ASP A O 1
ATOM 697 N N . ALA A 1 86 ? -0.802 6.467 6.916 1.00 96.81 86 ALA A N 1
ATOM 698 C CA . ALA A 1 86 ? -1.438 5.284 7.494 1.00 96.81 86 ALA A CA 1
ATOM 699 C C . ALA A 1 86 ? -1.148 5.123 8.996 1.00 96.81 86 ALA A C 1
ATOM 701 O O . ALA A 1 86 ? -2.044 4.749 9.753 1.00 96.81 86 ALA A O 1
ATOM 702 N N . ASN A 1 87 ? 0.078 5.412 9.448 1.00 97.56 87 ASN A N 1
ATOM 703 C CA . ASN A 1 87 ? 0.411 5.381 10.876 1.00 97.56 87 ASN A CA 1
ATOM 704 C C . ASN A 1 87 ? -0.325 6.483 11.647 1.00 97.56 87 ASN A C 1
ATOM 706 O O . ASN A 1 87 ? -0.891 6.213 12.706 1.00 97.56 87 ASN A O 1
ATOM 710 N N . ASP A 1 88 ? -0.365 7.700 11.107 1.00 97.81 88 ASP A N 1
ATOM 711 C CA . ASP A 1 88 ? -1.079 8.819 11.725 1.00 97.81 88 ASP A CA 1
ATOM 712 C C . ASP A 1 88 ? -2.583 8.537 11.823 1.00 97.81 88 ASP A C 1
ATOM 714 O O . ASP A 1 88 ? -3.223 8.832 12.837 1.00 97.81 88 ASP A O 1
ATOM 718 N N . GLU A 1 89 ? -3.164 7.933 10.787 1.00 97.62 89 GLU A N 1
ATOM 719 C CA . GLU A 1 89 ? -4.565 7.525 10.783 1.00 97.62 89 GLU A CA 1
ATOM 720 C C . GLU A 1 89 ? -4.831 6.378 11.765 1.00 97.62 89 GLU A C 1
ATOM 722 O O . GLU A 1 89 ? -5.794 6.449 12.531 1.00 97.62 89 GLU A O 1
ATOM 727 N N . ALA A 1 90 ? -3.945 5.383 11.844 1.00 97.38 90 ALA A N 1
ATOM 728 C CA . ALA A 1 90 ? -4.039 4.312 12.833 1.00 97.38 90 ALA A CA 1
ATOM 729 C C . ALA A 1 90 ? -3.992 4.851 14.273 1.00 97.38 90 ALA A C 1
ATOM 731 O O . ALA A 1 90 ? -4.792 4.437 15.115 1.00 97.38 90 ALA A O 1
ATOM 732 N N . ILE A 1 91 ? -3.112 5.818 14.558 1.00 97.69 91 ILE A N 1
ATOM 733 C CA . ILE A 1 91 ? -3.040 6.480 15.869 1.00 97.69 91 ILE A CA 1
ATOM 734 C C . ILE A 1 91 ? -4.344 7.228 16.163 1.00 97.69 91 ILE A C 1
ATOM 736 O O . ILE A 1 91 ? -4.897 7.080 17.253 1.00 97.69 91 ILE A O 1
ATOM 740 N N . LYS A 1 92 ? -4.879 7.985 15.197 1.00 97.88 92 LYS A N 1
ATOM 741 C CA . LYS A 1 92 ? -6.165 8.689 15.352 1.00 97.88 92 LYS A CA 1
ATOM 742 C C . LYS A 1 92 ? -7.321 7.727 15.612 1.00 97.88 92 LYS A C 1
ATOM 744 O O . LYS A 1 92 ? -8.167 8.020 16.453 1.00 97.88 92 LYS A O 1
ATOM 749 N N . ILE A 1 93 ? -7.369 6.598 14.904 1.00 97.81 93 ILE A N 1
ATOM 750 C CA . ILE A 1 93 ? -8.384 5.559 15.109 1.00 97.81 93 ILE A CA 1
ATOM 751 C C . ILE A 1 93 ? -8.256 4.977 16.515 1.00 97.81 93 ILE A C 1
ATOM 753 O O . ILE A 1 93 ? -9.264 4.877 17.209 1.00 97.81 93 ILE A O 1
ATOM 757 N N . ARG A 1 94 ? -7.034 4.656 16.961 1.00 97.88 94 ARG A N 1
ATOM 758 C CA . ARG A 1 94 ? -6.795 4.130 18.309 1.00 97.88 94 ARG A CA 1
ATOM 759 C C . ARG A 1 94 ? -7.271 5.105 19.384 1.00 97.88 94 ARG A C 1
ATOM 761 O O . ARG A 1 94 ? -8.032 4.700 20.251 1.00 97.88 94 ARG A O 1
ATOM 768 N N . ILE A 1 95 ? -6.895 6.381 19.284 1.00 97.75 95 ILE A N 1
ATOM 769 C CA . ILE A 1 95 ? -7.316 7.416 20.243 1.00 97.75 95 ILE A CA 1
ATOM 770 C C . ILE A 1 95 ? -8.844 7.545 20.261 1.00 97.75 95 ILE A C 1
ATOM 772 O O . ILE A 1 95 ? -9.453 7.518 21.325 1.00 97.75 95 ILE A O 1
ATOM 776 N N . LYS A 1 96 ? -9.491 7.616 19.089 1.00 97.69 96 LYS A N 1
ATOM 777 C CA . LYS A 1 96 ? -10.959 7.687 19.006 1.00 97.69 96 LYS A CA 1
ATOM 778 C C . LYS A 1 96 ? -11.640 6.462 19.615 1.00 97.69 96 LYS A C 1
ATOM 780 O O . LYS A 1 96 ? -12.664 6.616 20.277 1.00 97.69 96 LYS A O 1
ATOM 785 N N . ALA A 1 97 ? -11.094 5.269 19.384 1.00 97.56 97 ALA A N 1
ATOM 786 C CA . ALA A 1 97 ? -11.616 4.026 19.937 1.00 97.56 97 ALA A CA 1
ATOM 787 C C . ALA A 1 97 ? -11.463 3.980 21.464 1.00 97.56 97 ALA A C 1
ATOM 789 O O . ALA A 1 97 ? -12.416 3.627 22.151 1.00 97.56 97 ALA A O 1
ATOM 790 N N . GLU A 1 98 ? -10.310 4.393 21.998 1.00 97.94 98 GLU A N 1
ATOM 791 C CA . GLU A 1 98 ? -10.070 4.502 23.443 1.00 97.94 98 GLU A CA 1
ATOM 792 C C . GLU A 1 98 ? -11.031 5.506 24.093 1.00 97.94 98 GLU A C 1
ATOM 794 O O . GLU A 1 98 ? -11.695 5.182 25.075 1.00 97.94 98 GLU A O 1
ATOM 799 N N . GLU A 1 99 ? -11.185 6.697 23.512 1.00 97.81 99 GLU A N 1
ATOM 800 C CA . GLU A 1 99 ? -12.137 7.695 24.004 1.00 97.81 99 GLU A CA 1
ATOM 801 C C . GLU A 1 99 ? -13.588 7.199 23.957 1.00 97.81 99 GLU A C 1
ATOM 803 O O . GLU A 1 99 ? -14.374 7.469 24.867 1.00 97.81 99 GLU A O 1
ATOM 808 N N . GLN A 1 100 ? -13.975 6.497 22.889 1.00 97.62 100 GLN A N 1
ATOM 809 C CA . GLN A 1 100 ? -15.313 5.926 22.778 1.00 97.62 100 GLN A CA 1
ATOM 810 C C . GLN A 1 100 ? -15.534 4.829 23.821 1.00 97.62 100 GLN A C 1
ATOM 812 O O . GLN A 1 100 ? -16.568 4.843 24.485 1.00 97.62 100 GLN A O 1
ATOM 817 N N . ALA A 1 101 ? -14.558 3.943 24.019 1.00 97.12 101 ALA A N 1
ATOM 818 C CA . ALA A 1 101 ? -14.618 2.898 25.032 1.00 97.12 101 ALA A CA 1
ATOM 819 C C . ALA A 1 101 ? -14.730 3.480 26.450 1.00 97.12 101 ALA A C 1
ATOM 821 O O . ALA A 1 101 ? -15.518 2.982 27.252 1.00 97.12 101 ALA A O 1
ATOM 822 N N . LEU A 1 102 ? -14.003 4.563 26.754 1.00 97.75 102 LEU A N 1
ATOM 823 C CA . LEU A 1 102 ? -14.121 5.267 28.035 1.00 97.75 102 LEU A CA 1
ATOM 824 C C . LEU A 1 102 ? -15.525 5.850 28.231 1.00 97.75 102 LEU A C 1
ATOM 826 O O . LEU A 1 102 ? -16.148 5.590 29.258 1.00 97.75 102 LEU A O 1
ATOM 830 N N . ARG A 1 103 ? -16.065 6.555 27.228 1.00 97.88 103 ARG A N 1
ATOM 831 C CA . ARG A 1 103 ? -17.432 7.108 27.285 1.00 97.88 103 ARG A CA 1
ATOM 832 C C . ARG A 1 103 ? -18.497 6.022 27.443 1.00 97.88 103 ARG A C 1
ATOM 834 O O . ARG A 1 103 ? -19.464 6.201 28.180 1.00 97.88 103 ARG A O 1
ATOM 841 N N . GLU A 1 104 ? -18.348 4.902 26.742 1.00 97.25 104 GLU A N 1
ATOM 842 C CA . GLU A 1 104 ? -19.262 3.764 26.863 1.00 97.25 104 GLU A CA 1
ATOM 843 C C . GLU A 1 104 ? -19.157 3.104 28.242 1.00 97.25 104 GLU A C 1
ATOM 845 O O . GLU A 1 104 ? -20.185 2.797 28.842 1.00 97.25 104 GLU A O 1
ATOM 850 N N . SER A 1 105 ? -17.944 2.959 28.780 1.00 97.50 105 SER A N 1
ATOM 851 C CA . SER A 1 105 ? -17.705 2.446 30.132 1.00 97.50 105 SER A CA 1
ATOM 852 C C . SER A 1 105 ? -18.354 3.327 31.204 1.00 97.50 105 SER A C 1
ATOM 854 O O . SER A 1 105 ? -19.086 2.821 32.055 1.00 97.50 105 SER A O 1
ATOM 856 N N . GLU A 1 106 ? -18.174 4.649 31.127 1.00 97.56 106 GLU A N 1
ATOM 857 C CA . GLU A 1 106 ? -18.831 5.607 32.028 1.00 97.56 106 GLU A CA 1
ATOM 858 C C . GLU A 1 106 ? -20.355 5.497 31.946 1.00 97.56 106 GLU A C 1
ATOM 860 O O . GLU A 1 106 ? -21.032 5.415 32.969 1.00 97.56 106 GLU A O 1
ATOM 865 N N . LYS A 1 107 ? -20.906 5.393 30.731 1.00 98.00 107 LYS A N 1
ATOM 866 C CA . LYS A 1 107 ? -22.346 5.212 30.525 1.00 98.00 107 LYS A CA 1
ATOM 867 C C . LYS A 1 107 ? -22.862 3.904 31.133 1.00 98.00 107 LYS A C 1
ATOM 869 O O . LYS A 1 107 ? -23.953 3.889 31.704 1.00 98.00 107 LYS A O 1
ATOM 874 N N . ILE A 1 108 ? -22.107 2.812 31.009 1.00 97.69 108 ILE A N 1
ATOM 875 C CA . ILE A 1 108 ? -22.448 1.521 31.621 1.00 97.69 108 ILE A CA 1
ATOM 876 C C . ILE A 1 108 ? -22.419 1.635 33.148 1.00 97.69 108 ILE A C 1
ATOM 878 O O . ILE A 1 108 ? -23.346 1.161 33.801 1.00 97.69 108 ILE A O 1
ATOM 882 N N . LEU A 1 109 ? -21.402 2.288 33.719 1.00 97.75 109 LEU A N 1
ATOM 883 C CA . LEU A 1 109 ? -21.294 2.504 35.164 1.00 97.75 109 LEU A CA 1
ATOM 884 C C . LEU A 1 109 ? -22.446 3.354 35.704 1.00 97.75 109 LEU A C 1
ATOM 886 O O . LEU A 1 109 ? -23.046 2.990 36.715 1.00 97.75 109 LEU A O 1
ATOM 890 N N . ASP A 1 110 ? -22.795 4.442 35.024 1.00 97.69 110 ASP A N 1
ATOM 891 C CA . ASP A 1 110 ? -23.927 5.290 35.400 1.00 97.69 110 ASP A CA 1
ATOM 892 C C . ASP A 1 110 ? -25.251 4.529 35.328 1.00 97.69 110 ASP A C 1
ATOM 894 O O . ASP A 1 110 ? -26.080 4.626 36.236 1.00 97.69 110 ASP A O 1
ATOM 898 N N . GLN A 1 111 ? -25.449 3.731 34.276 1.00 97.56 111 GLN A N 1
ATOM 899 C CA . GLN A 1 111 ? -26.638 2.896 34.155 1.00 97.56 111 GLN A CA 1
ATOM 900 C C . GLN A 1 111 ? -26.692 1.840 35.265 1.00 97.56 111 GLN A C 1
ATOM 902 O O . GLN A 1 111 ? -27.749 1.647 35.858 1.00 97.56 111 GLN A O 1
ATOM 907 N N . ALA A 1 112 ? -25.567 1.195 35.582 1.00 97.06 112 ALA A N 1
ATOM 908 C CA . ALA A 1 112 ? -25.483 0.214 36.658 1.00 97.06 112 ALA A CA 1
ATOM 909 C C . ALA A 1 112 ? -25.805 0.840 38.021 1.00 97.06 112 ALA A C 1
ATOM 911 O O . ALA A 1 112 ? -26.582 0.266 38.778 1.00 97.06 112 ALA A O 1
ATOM 912 N N . ARG A 1 113 ? -25.284 2.040 38.312 1.00 97.19 113 ARG A N 1
ATOM 913 C CA . ARG A 1 113 ? -25.605 2.784 39.543 1.00 97.19 113 ARG A CA 1
ATOM 914 C C . ARG A 1 113 ? -27.097 3.084 39.651 1.00 97.19 113 ARG A C 1
ATOM 916 O O . ARG A 1 113 ? -27.687 2.822 40.691 1.00 97.19 113 ARG A O 1
ATOM 923 N N . ARG A 1 114 ? -27.722 3.555 38.567 1.00 97.12 114 ARG A N 1
ATOM 924 C CA . ARG A 1 114 ? -29.174 3.809 38.531 1.00 97.12 114 ARG A CA 1
ATOM 925 C C . ARG A 1 114 ? -29.990 2.538 38.747 1.00 97.12 114 ARG A C 1
ATOM 927 O O . ARG A 1 114 ? -30.984 2.575 39.466 1.00 97.12 114 ARG A O 1
ATOM 934 N N . THR A 1 115 ? -29.575 1.424 38.145 1.00 96.88 115 THR A N 1
ATOM 935 C CA . THR A 1 115 ? -30.225 0.126 38.361 1.00 96.88 115 THR A CA 1
ATOM 936 C C . THR A 1 115 ? -30.095 -0.312 39.819 1.00 96.88 115 THR A C 1
ATOM 938 O O . THR A 1 115 ? -31.092 -0.718 40.402 1.00 96.88 115 THR A O 1
ATOM 941 N N . ILE A 1 116 ? -28.915 -0.169 40.432 1.00 96.75 116 ILE A N 1
ATOM 942 C CA . ILE A 1 116 ? -28.696 -0.500 41.850 1.00 96.75 116 ILE A CA 1
ATOM 943 C C . ILE A 1 116 ? -29.591 0.355 42.753 1.00 96.75 116 ILE A C 1
ATOM 945 O O . ILE A 1 116 ? -30.291 -0.194 43.596 1.00 96.75 116 ILE A O 1
ATOM 949 N N . GLU A 1 117 ? -29.642 1.674 42.547 1.00 96.38 117 GLU A N 1
ATOM 950 C CA . GLU A 1 117 ? -30.514 2.565 43.330 1.00 96.38 117 GLU A CA 1
ATOM 951 C C . GLU A 1 117 ? -31.999 2.187 43.205 1.00 96.38 117 GLU A C 1
ATOM 953 O O . GLU A 1 117 ? -32.763 2.282 44.169 1.00 96.38 117 GLU A O 1
ATOM 958 N N . GLN A 1 118 ? -32.430 1.760 42.016 1.00 96.69 118 GLN A N 1
ATOM 959 C CA . GLN A 1 118 ? -33.789 1.273 41.810 1.00 96.69 118 GLN A CA 1
ATOM 960 C C . GLN A 1 118 ? -34.021 -0.061 42.537 1.00 96.69 118 GLN A C 1
ATOM 962 O O . GLN A 1 118 ? -35.027 -0.210 43.232 1.00 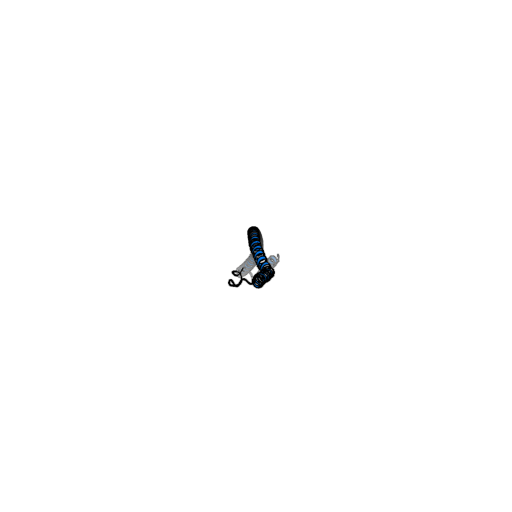96.69 118 GLN A O 1
ATOM 967 N N . GLU A 1 119 ? -33.098 -1.016 42.415 1.00 95.44 119 GLU A N 1
ATOM 968 C CA . GLU A 1 119 ? -33.195 -2.319 43.077 1.00 95.44 119 GLU A CA 1
ATOM 969 C C . GLU A 1 119 ? -33.187 -2.200 44.606 1.00 95.44 119 GLU A C 1
ATOM 971 O O . GLU A 1 119 ? -33.922 -2.939 45.268 1.00 95.44 119 GLU A O 1
ATOM 976 N N . GLU A 1 120 ? -32.417 -1.263 45.169 1.00 96.38 120 GLU A N 1
ATOM 977 C CA . GLU A 1 120 ? -32.411 -0.954 46.603 1.00 96.38 120 GLU A CA 1
ATOM 978 C C . GLU A 1 120 ? -33.779 -0.454 47.068 1.00 96.38 120 GLU A C 1
ATOM 980 O O . GLU A 1 120 ? -34.343 -1.018 48.008 1.00 96.38 120 GLU A O 1
ATOM 985 N N . LYS A 1 121 ? -34.374 0.521 46.366 1.00 94.31 121 LYS A N 1
ATOM 986 C CA . LYS A 1 121 ? -35.731 1.007 46.676 1.00 94.31 121 LYS A CA 1
ATOM 987 C C . LYS A 1 121 ? -36.760 -0.116 46.612 1.00 94.31 121 LYS A C 1
ATOM 989 O O . LYS A 1 121 ? -37.561 -0.296 47.529 1.00 94.31 121 LYS A O 1
ATOM 994 N N . GLU A 1 122 ? -36.712 -0.934 45.564 1.00 94.94 122 GLU A N 1
ATOM 995 C CA . GLU A 1 122 ? -37.605 -2.085 45.446 1.00 94.94 122 GLU A CA 1
ATOM 996 C C . GLU A 1 122 ? -37.373 -3.119 46.564 1.00 94.94 122 GLU A C 1
ATOM 998 O O . GLU A 1 122 ? -38.321 -3.756 47.040 1.00 94.94 122 GLU A O 1
ATOM 1003 N N . ALA A 1 123 ? -36.125 -3.315 46.999 1.00 93.69 123 ALA A N 1
ATOM 1004 C CA . ALA A 1 123 ? -35.783 -4.203 48.104 1.00 93.69 123 ALA A CA 1
ATOM 1005 C C . ALA A 1 123 ? -36.310 -3.677 49.445 1.00 93.69 123 ALA A C 1
ATOM 1007 O O . ALA A 1 123 ? -36.899 -4.462 50.196 1.00 93.69 123 ALA A O 1
ATOM 1008 N N . GLU A 1 124 ? -36.182 -2.379 49.719 1.00 93.44 124 GLU A N 1
ATOM 1009 C CA . GLU A 1 124 ? -36.758 -1.721 50.898 1.00 93.44 124 GLU A CA 1
ATOM 1010 C C . GLU A 1 124 ? -38.285 -1.851 50.927 1.00 93.44 124 GLU A C 1
ATOM 1012 O O . GLU A 1 124 ? -38.866 -2.236 51.949 1.00 93.44 124 GLU A O 1
ATOM 1017 N N . GLU A 1 125 ? -38.957 -1.638 49.794 1.00 91.50 125 GLU A N 1
ATOM 1018 C CA . GLU A 1 125 ? -40.403 -1.843 49.682 1.00 91.50 125 GLU A CA 1
ATOM 1019 C C . GLU A 1 125 ? -40.800 -3.309 49.915 1.00 91.50 125 GLU A C 1
ATOM 1021 O O . GLU A 1 125 ? -41.825 -3.613 50.540 1.00 91.50 125 GLU A O 1
ATOM 1026 N N . ARG A 1 126 ? -40.022 -4.264 49.388 1.00 92.00 126 ARG A N 1
ATOM 1027 C CA . ARG A 1 126 ? -40.241 -5.702 49.628 1.00 92.00 126 ARG A CA 1
ATOM 1028 C C . ARG A 1 126 ? -40.034 -6.058 51.103 1.00 92.00 126 ARG A C 1
ATOM 1030 O O . ARG A 1 126 ? -40.838 -6.820 51.646 1.00 92.00 126 ARG A O 1
ATOM 1037 N N . LEU A 1 127 ? -39.010 -5.511 51.757 1.00 91.75 127 LEU A N 1
ATOM 1038 C CA . LEU A 1 127 ? -38.740 -5.709 53.185 1.00 91.75 127 LEU A CA 1
ATOM 1039 C C . LEU A 1 127 ? -39.859 -5.132 54.049 1.00 91.75 127 LEU A C 1
ATOM 1041 O O . LEU A 1 127 ? -40.393 -5.842 54.900 1.00 91.75 127 LEU A O 1
ATOM 1045 N N . THR A 1 128 ? -40.284 -3.900 53.773 1.00 89.12 128 THR A N 1
ATOM 1046 C CA . THR A 1 128 ? -41.379 -3.234 54.491 1.00 89.12 128 THR A CA 1
ATOM 1047 C C . THR A 1 128 ? -42.672 -4.044 54.400 1.00 89.12 128 THR A C 1
ATOM 1049 O O . THR A 1 128 ? -43.335 -4.277 55.413 1.00 89.12 128 THR A O 1
ATOM 1052 N N . ARG A 1 129 ? -42.993 -4.582 53.214 1.00 88.69 129 ARG A N 1
ATOM 1053 C CA . ARG A 1 129 ? -44.134 -5.496 53.029 1.00 88.69 129 ARG A CA 1
ATOM 1054 C C . ARG A 1 129 ? -44.006 -6.774 53.860 1.00 88.69 129 ARG A C 1
ATOM 1056 O O . ARG A 1 129 ? -44.970 -7.163 54.520 1.00 88.69 129 ARG A O 1
ATOM 1063 N N . LYS A 1 130 ? -42.832 -7.416 53.857 1.00 89.50 130 LYS A N 1
ATOM 1064 C CA . LYS A 1 130 ? -42.584 -8.637 54.645 1.00 89.50 130 LYS A CA 1
ATOM 1065 C C . LYS A 1 130 ? -42.694 -8.380 56.149 1.00 89.50 130 LYS A C 1
ATOM 1067 O O . LYS A 1 130 ? -43.337 -9.165 56.839 1.00 89.50 130 LYS A O 1
ATOM 1072 N N . ILE A 1 131 ? -42.125 -7.283 56.649 1.00 90.50 131 ILE A N 1
ATOM 1073 C CA . ILE A 1 131 ? -42.178 -6.910 58.071 1.00 90.50 131 ILE A CA 1
ATOM 1074 C C . ILE A 1 131 ? -43.613 -6.581 58.494 1.00 90.50 131 ILE A C 1
ATOM 1076 O O . ILE A 1 131 ? -44.053 -7.042 59.549 1.00 90.50 131 ILE A O 1
ATOM 1080 N N . GLY A 1 132 ? -44.366 -5.850 57.665 1.00 87.56 132 GLY A N 1
ATOM 1081 C CA . GLY A 1 132 ? -45.781 -5.559 57.912 1.00 87.56 132 GLY A CA 1
ATOM 1082 C C . GLY A 1 132 ? -46.624 -6.833 58.007 1.00 87.56 132 GLY A C 1
ATOM 1083 O O . GLY A 1 132 ? -47.383 -7.003 58.961 1.00 87.56 132 GLY A O 1
ATOM 1084 N N . ALA A 1 133 ? -46.430 -7.770 57.074 1.00 87.81 133 ALA A N 1
ATOM 1085 C CA . ALA A 1 133 ? -47.106 -9.067 57.094 1.00 87.81 133 ALA A CA 1
ATOM 1086 C C . ALA A 1 133 ? -46.730 -9.909 58.329 1.00 87.81 133 ALA A C 1
ATOM 1088 O O . ALA A 1 133 ? -47.607 -10.497 58.963 1.00 87.81 133 ALA A O 1
ATOM 1089 N N . LEU A 1 134 ? -45.447 -9.934 58.708 1.00 87.81 134 LEU A N 1
ATOM 1090 C CA . LEU A 1 134 ? -44.979 -10.660 59.892 1.00 87.81 134 LEU A CA 1
ATOM 1091 C C . LEU A 1 134 ? -45.562 -10.062 61.183 1.00 87.81 134 LEU A C 1
ATOM 1093 O O . LEU A 1 134 ? -46.031 -10.797 62.048 1.00 87.81 134 LEU A O 1
ATOM 1097 N N . SER A 1 135 ? -45.588 -8.731 61.286 1.00 87.19 135 SER A N 1
ATOM 1098 C CA . SER A 1 135 ? -46.145 -8.003 62.433 1.00 87.19 135 SER A CA 1
ATOM 1099 C C . SER A 1 135 ? -47.645 -8.253 62.593 1.00 87.19 135 SER A C 1
ATOM 1101 O O . SER A 1 135 ? -48.108 -8.509 63.703 1.00 87.19 135 SER A O 1
ATOM 1103 N N . LEU A 1 136 ? -48.404 -8.256 61.489 1.00 84.56 136 LEU A N 1
ATOM 1104 C CA . LEU A 1 136 ? -49.826 -8.618 61.493 1.00 84.56 136 LEU A CA 1
ATOM 1105 C C . LEU A 1 136 ? -50.043 -10.066 61.941 1.00 84.56 136 LEU A C 1
ATOM 1107 O O . LEU A 1 136 ? -50.930 -10.326 62.750 1.00 84.56 136 LEU A O 1
ATOM 1111 N N . SER A 1 137 ? -49.215 -10.997 61.463 1.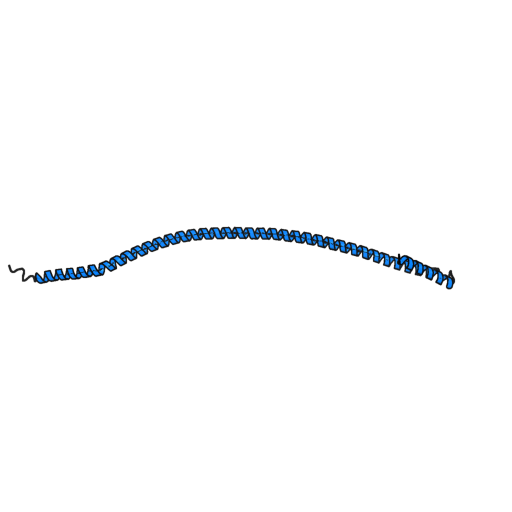00 84.81 137 SER A N 1
ATOM 1112 C CA . SER A 1 137 ? -49.284 -12.405 61.865 1.00 84.81 137 SER A CA 1
ATOM 1113 C C . SER A 1 137 ? -48.982 -12.594 63.359 1.00 84.81 137 SER A C 1
ATOM 1115 O O . SER A 1 137 ? -49.700 -13.321 64.048 1.00 84.81 137 SER A O 1
ATOM 1117 N N . LEU A 1 138 ? -47.976 -11.891 63.891 1.00 84.69 138 LEU A N 1
ATOM 1118 C CA . LEU A 1 138 ? -47.648 -11.890 65.321 1.00 84.69 138 LEU A CA 1
ATOM 1119 C C . LEU A 1 138 ? -48.772 -11.286 66.171 1.00 84.69 138 LEU A C 1
ATOM 1121 O O . LEU A 1 138 ? -49.148 -11.878 67.182 1.00 84.69 138 LEU A O 1
ATOM 1125 N N . LEU A 1 139 ? -49.343 -10.151 65.752 1.00 82.06 139 LEU A N 1
ATOM 1126 C CA . LEU A 1 139 ? -50.495 -9.533 66.418 1.00 82.06 139 LEU A CA 1
ATOM 1127 C C . LEU A 1 139 ? -51.697 -10.475 66.433 1.00 82.06 139 LEU A C 1
ATOM 1129 O O . LEU A 1 139 ? -52.280 -10.702 67.489 1.00 82.06 139 LEU A O 1
ATOM 1133 N N . GLN A 1 140 ? -52.034 -11.076 65.289 1.00 80.62 140 GLN A N 1
ATOM 1134 C CA . GLN A 1 140 ? -53.122 -12.043 65.194 1.00 80.62 140 GLN A CA 1
ATOM 1135 C C . GLN A 1 140 ? -52.905 -13.207 66.167 1.00 80.62 140 GLN A C 1
ATOM 1137 O O . GLN A 1 140 ? -53.822 -13.553 66.903 1.00 80.62 140 GLN A O 1
ATOM 1142 N N . LYS A 1 141 ? -51.688 -13.763 66.226 1.00 83.31 141 LYS A N 1
ATOM 1143 C CA . LYS A 1 141 ? -51.357 -14.891 67.106 1.00 83.31 141 LYS A CA 1
ATOM 1144 C C . LYS A 1 141 ? -51.351 -14.521 68.596 1.00 83.31 141 LYS A C 1
ATOM 1146 O O . LYS A 1 141 ? -51.728 -15.354 69.407 1.00 83.31 141 LYS A O 1
ATOM 1151 N N . SER A 1 142 ? -50.955 -13.296 68.94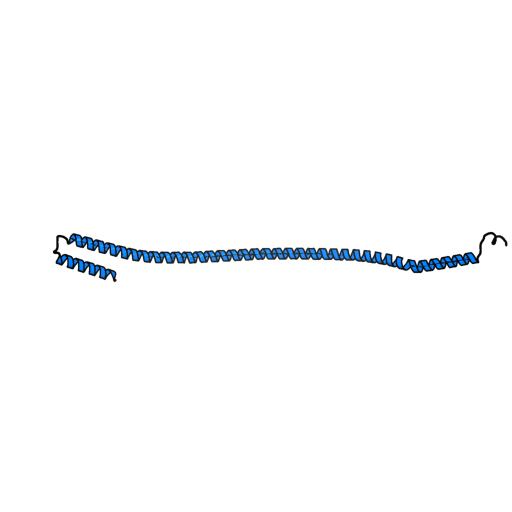9 1.00 79.44 142 SER A N 1
ATOM 1152 C CA . SER A 1 142 ? -50.917 -12.796 70.336 1.00 79.44 142 SER A CA 1
ATOM 1153 C C . SER A 1 142 ? -52.302 -12.415 70.880 1.00 79.44 142 SER A C 1
ATOM 1155 O O . SER A 1 142 ? -52.580 -12.577 72.064 1.00 79.44 142 SER A O 1
ATOM 1157 N N . LEU A 1 143 ? -53.202 -11.935 70.015 1.00 75.38 143 LEU A N 1
ATOM 1158 C CA . LEU A 1 143 ? -54.565 -11.558 70.404 1.00 75.38 143 LEU A CA 1
ATOM 1159 C C . LEU A 1 143 ? -55.483 -12.775 70.646 1.00 75.38 143 LEU A C 1
ATOM 1161 O O . LEU A 1 143 ? -56.520 -12.634 71.297 1.00 75.38 143 LEU A O 1
ATOM 1165 N N . VAL A 1 144 ? -55.121 -13.958 70.129 1.00 70.38 144 VAL A N 1
ATOM 1166 C CA . VAL A 1 144 ? -55.869 -15.207 70.345 1.00 70.38 144 VAL A CA 1
ATOM 1167 C C . VAL A 1 144 ? -55.751 -15.612 71.815 1.00 70.38 144 VAL A C 1
ATOM 1169 O O . VAL A 1 144 ? -54.670 -15.945 72.291 1.00 70.38 144 VAL A O 1
ATOM 1172 N N . GLY A 1 145 ? -56.878 -15.590 72.529 1.00 65.56 145 GLY A N 1
ATOM 1173 C CA . GLY A 1 145 ? -56.972 -15.983 73.940 1.00 65.56 145 GLY A CA 1
ATOM 1174 C C . GLY A 1 145 ? -56.951 -14.831 74.952 1.00 65.56 145 GLY A C 1
ATOM 1175 O O . GLY A 1 145 ? -57.161 -15.093 76.132 1.00 65.56 145 GLY A O 1
ATOM 1176 N N . VAL A 1 146 ? -56.745 -13.577 74.519 1.00 64.12 146 VAL A N 1
ATOM 1177 C CA . VAL A 1 146 ? -56.701 -12.391 75.408 1.00 64.12 146 VAL A CA 1
ATOM 1178 C C . VAL A 1 146 ? -57.870 -11.419 75.171 1.00 64.12 146 VAL A C 1
ATOM 1180 O O . VAL A 1 146 ? -58.309 -10.764 76.112 1.00 64.12 146 VAL A O 1
ATOM 1183 N N . PHE A 1 147 ? -58.415 -11.349 73.950 1.00 63.84 147 PHE A N 1
ATOM 1184 C CA . PHE A 1 147 ? -59.523 -10.452 73.573 1.00 63.84 147 PHE A CA 1
ATOM 1185 C C . PHE A 1 147 ? -60.684 -11.218 72.915 1.00 63.84 147 PHE A C 1
ATOM 1187 O O . PHE A 1 147 ? -60.475 -12.287 72.340 1.00 63.84 147 PHE A O 1
ATOM 1194 N N . GLY A 1 148 ? -61.907 -10.674 72.970 1.00 72.88 148 GLY A N 1
ATOM 1195 C CA . GLY A 1 148 ? -63.074 -11.242 72.277 1.00 72.88 148 GLY A CA 1
ATOM 1196 C C . GLY A 1 148 ? -63.036 -11.014 70.756 1.00 72.88 148 GLY A C 1
ATOM 1197 O O . GLY A 1 148 ? -62.450 -10.037 70.287 1.00 72.88 148 GLY A O 1
ATOM 1198 N N . GLU A 1 149 ? -63.699 -11.874 69.968 1.00 71.44 149 GLU A N 1
ATOM 1199 C CA . GLU A 1 149 ? -63.649 -11.863 68.486 1.00 71.44 149 GLU A CA 1
ATOM 1200 C C . GLU A 1 149 ? -63.937 -10.489 67.846 1.00 71.44 149 GLU A C 1
ATOM 1202 O O . GLU A 1 149 ? -63.319 -10.113 66.845 1.00 71.44 149 GLU A O 1
ATOM 1207 N N . ASN A 1 150 ? -64.853 -9.708 68.429 1.00 74.00 150 ASN A N 1
ATOM 1208 C CA . ASN A 1 150 ? -65.200 -8.377 67.925 1.00 74.00 150 ASN A CA 1
ATOM 1209 C C . ASN A 1 150 ? -64.076 -7.344 68.123 1.00 74.00 150 ASN A C 1
ATOM 1211 O O . ASN A 1 150 ? -63.837 -6.525 67.233 1.00 74.00 150 ASN A O 1
ATOM 1215 N N . GLU A 1 151 ? -63.354 -7.388 69.244 1.00 74.00 151 GLU A N 1
ATOM 1216 C CA . GLU A 1 151 ? -62.219 -6.491 69.514 1.00 74.00 151 GLU A CA 1
ATOM 1217 C C . GLU A 1 151 ? -60.999 -6.875 68.671 1.00 74.00 151 GLU A C 1
ATOM 1219 O O . GLU A 1 151 ? -60.344 -6.000 68.098 1.00 74.00 151 GLU A O 1
ATOM 1224 N N . GLN A 1 152 ? -60.764 -8.179 68.485 1.00 71.00 152 GLN A N 1
ATOM 1225 C CA . GLN A 1 152 ? -59.730 -8.704 67.589 1.00 71.00 152 GLN A CA 1
ATOM 1226 C C . GLN A 1 152 ? -59.894 -8.180 66.155 1.00 71.00 152 GLN A C 1
ATOM 1228 O O . GLN A 1 152 ? -58.949 -7.651 65.564 1.00 71.00 152 GLN A O 1
ATOM 1233 N N . ASN A 1 153 ? -61.112 -8.264 65.610 1.00 76.50 153 ASN A N 1
ATOM 1234 C CA . ASN A 1 153 ? -61.413 -7.799 64.256 1.00 76.50 153 ASN A CA 1
ATOM 1235 C C . ASN A 1 153 ? -61.266 -6.279 64.097 1.00 76.50 153 ASN A C 1
ATOM 1237 O O . ASN A 1 153 ? -60.841 -5.808 63.038 1.00 76.50 153 ASN A O 1
ATOM 1241 N N . GLN A 1 154 ? -61.591 -5.494 65.129 1.00 79.44 154 GLN A N 1
ATOM 1242 C CA . GLN A 1 154 ? -61.406 -4.042 65.084 1.00 79.44 154 GLN A CA 1
ATOM 1243 C C . GLN A 1 154 ? -59.927 -3.638 65.116 1.00 79.44 154 GLN A C 1
ATOM 1245 O O . GLN A 1 154 ? -59.532 -2.741 64.365 1.00 79.44 154 GLN A O 1
ATOM 1250 N N . ILE A 1 155 ? -59.108 -4.294 65.944 1.00 80.06 155 ILE A N 1
ATOM 1251 C CA . ILE A 1 155 ? -57.668 -4.016 66.052 1.00 80.06 155 ILE A CA 1
ATOM 1252 C C . ILE A 1 155 ? -56.951 -4.409 64.758 1.00 80.06 155 ILE A C 1
ATOM 1254 O O . ILE A 1 155 ? -56.184 -3.608 64.222 1.00 80.06 155 ILE A O 1
ATOM 1258 N N . LEU A 1 156 ? -57.263 -5.585 64.201 1.00 79.12 156 LEU A N 1
ATOM 1259 C CA . LEU A 1 156 ? -56.696 -6.033 62.927 1.00 79.12 156 LEU A CA 1
ATOM 1260 C C . LEU A 1 156 ? -57.064 -5.080 61.787 1.00 79.12 156 LEU A C 1
ATOM 1262 O O . LEU A 1 156 ? -56.166 -4.629 61.082 1.00 79.12 156 LEU A O 1
ATOM 1266 N N . LYS A 1 157 ? -58.344 -4.683 61.665 1.00 81.38 157 LYS A N 1
ATOM 1267 C CA . LYS A 1 157 ? -58.775 -3.702 60.653 1.00 81.38 157 LYS A CA 1
ATOM 1268 C C . LYS A 1 157 ? -58.024 -2.379 60.772 1.00 81.38 157 LYS A C 1
ATOM 1270 O O . LYS A 1 157 ? -57.617 -1.835 59.746 1.00 81.38 157 LYS A O 1
ATOM 1275 N N . LYS A 1 158 ? -57.839 -1.855 61.990 1.00 81.44 158 LYS A N 1
ATOM 1276 C CA . LYS A 1 158 ? -57.091 -0.607 62.223 1.00 81.44 158 LYS A CA 1
ATOM 1277 C C . LYS A 1 158 ? -55.613 -0.755 61.846 1.00 81.44 158 LYS A C 1
ATOM 1279 O O . LYS A 1 158 ? -55.109 0.099 61.121 1.00 81.44 158 LYS A O 1
ATOM 1284 N N . ALA A 1 159 ? -54.966 -1.853 62.239 1.00 78.69 159 ALA A N 1
ATOM 1285 C CA . ALA A 1 159 ? -53.564 -2.131 61.924 1.00 78.69 159 ALA A CA 1
ATOM 1286 C C . ALA A 1 159 ? -53.315 -2.279 60.411 1.00 78.69 159 ALA A C 1
ATOM 1288 O O . ALA A 1 159 ? -52.369 -1.695 59.884 1.00 78.69 159 ALA A O 1
ATOM 1289 N N . THR A 1 160 ? -54.191 -2.981 59.678 1.00 78.69 160 THR A N 1
ATOM 1290 C CA . THR A 1 160 ? -54.105 -3.039 58.205 1.00 78.69 160 THR A CA 1
ATOM 1291 C C . THR A 1 160 ? -54.279 -1.666 57.564 1.00 78.69 160 THR A C 1
ATOM 1293 O O . THR A 1 160 ? -53.530 -1.322 56.654 1.00 78.69 160 THR A O 1
ATOM 1296 N N . LYS A 1 161 ? -55.212 -0.845 58.066 1.00 82.25 161 LYS A N 1
ATOM 1297 C CA . LYS A 1 161 ? -55.484 0.491 57.512 1.00 82.25 161 LYS A CA 1
ATOM 1298 C C . LYS A 1 161 ? -54.316 1.458 57.730 1.00 82.25 161 LYS A C 1
ATOM 1300 O O . LYS A 1 161 ? -54.037 2.282 56.864 1.00 82.25 161 LYS A O 1
ATOM 1305 N N . GLU A 1 162 ? -53.621 1.363 58.865 1.00 78.50 162 GLU A N 1
ATOM 1306 C CA . GLU A 1 162 ? -52.399 2.139 59.119 1.00 78.50 162 GLU A CA 1
ATOM 1307 C C . GLU A 1 162 ? -51.223 1.689 58.249 1.00 78.50 162 GLU A C 1
ATOM 1309 O O . GLU A 1 162 ? -50.504 2.541 57.724 1.00 78.50 162 GLU A O 1
ATOM 1314 N N . LEU A 1 163 ? -51.050 0.379 58.043 1.00 76.38 163 LEU A N 1
ATOM 1315 C CA . LEU A 1 163 ? -50.011 -0.155 57.157 1.00 76.38 163 LEU A CA 1
ATOM 1316 C C . LEU A 1 163 ? -50.230 0.259 55.694 1.00 76.38 163 LEU A C 1
ATOM 1318 O O . LEU A 1 163 ? -49.274 0.626 55.014 1.00 76.38 163 LEU A O 1
ATOM 1322 N N . GLU A 1 164 ? -51.475 0.267 55.212 1.00 71.88 164 GLU A N 1
ATOM 1323 C CA . GLU A 1 164 ? -51.811 0.771 53.873 1.00 71.88 164 GLU A CA 1
ATOM 1324 C C . GLU A 1 164 ? -51.582 2.280 53.744 1.00 71.88 164 GLU A C 1
ATOM 1326 O O . GLU A 1 164 ? -51.078 2.746 52.723 1.00 71.88 164 GLU A O 1
ATOM 1331 N N . ARG A 1 165 ? -51.889 3.054 54.792 1.00 76.06 165 ARG A N 1
ATOM 1332 C CA . ARG A 1 165 ? -51.684 4.508 54.799 1.00 76.06 165 ARG A CA 1
ATOM 1333 C C . ARG A 1 165 ? -50.202 4.888 54.780 1.00 76.06 165 ARG A C 1
ATOM 1335 O O . ARG A 1 165 ? -49.844 5.838 54.094 1.00 76.06 165 ARG A O 1
ATOM 1342 N N . LYS A 1 166 ? -49.348 4.145 55.494 1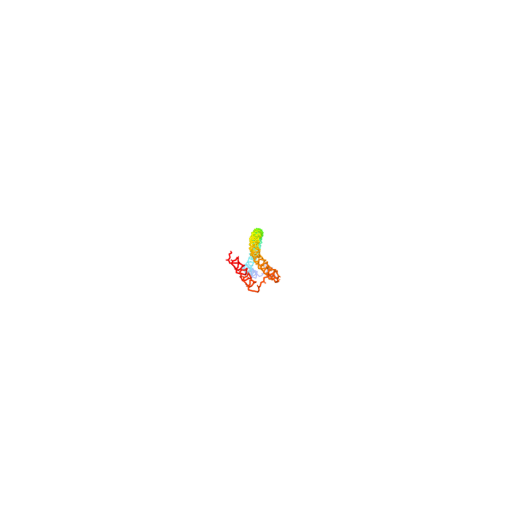.00 68.38 166 LYS A N 1
ATOM 1343 C CA . LYS A 1 166 ? -47.884 4.333 55.481 1.00 68.38 166 LYS A CA 1
ATOM 1344 C C . LYS A 1 166 ? -47.211 3.857 54.191 1.00 68.38 166 LYS A C 1
ATOM 1346 O O . LYS A 1 166 ? -46.075 4.229 53.958 1.00 68.38 166 LYS A O 1
ATOM 1351 N N . ARG A 1 167 ? -47.887 3.036 53.381 1.00 63.53 167 ARG A N 1
ATOM 1352 C CA . ARG A 1 167 ? -47.412 2.569 52.068 1.00 63.53 167 ARG A CA 1
ATOM 1353 C C . ARG A 1 167 ? -47.662 3.585 50.938 1.00 63.53 167 ARG A C 1
ATOM 1355 O O . ARG A 1 167 ? -47.057 3.461 49.882 1.00 63.53 167 ARG A O 1
ATOM 1362 N N . LEU A 1 168 ? -48.588 4.528 51.129 1.00 53.88 168 LEU A N 1
ATOM 1363 C CA . LEU A 1 168 ? -48.976 5.551 50.140 1.00 53.88 168 LEU A CA 1
ATOM 1364 C C . LEU A 1 168 ? -48.237 6.894 50.315 1.00 53.88 168 LEU A C 1
ATOM 1366 O O . LEU A 1 168 ? -48.488 7.817 49.541 1.00 53.88 168 LEU A O 1
ATOM 1370 N N . LEU A 1 169 ? -47.383 7.004 51.336 1.00 45.81 169 LEU A N 1
ATOM 1371 C CA . LEU A 1 169 ? -46.488 8.130 51.616 1.00 45.81 169 LEU A CA 1
ATOM 1372 C C . LEU A 1 169 ? -45.051 7.701 51.330 1.00 45.81 169 LEU A C 1
ATOM 1374 O O . LEU A 1 169 ? -44.297 8.555 50.822 1.00 45.81 169 LEU A O 1
#

Foldseek 3Di:
DPPCVVPVDDVVVVVVVVVVVVVVVVVCCVPVVVVVVVVVVVVVVVVVVVVVVVVVVVVVVVVVVVVVVVVVVVVVVVVVVVVVVVVVVVVVVVVVVVVVVVVVVVVVVVVVVVVVVVVVVVVVLVVLVVVLVVVLVVLLVVCVPPDDPVVSVVVSVVSVVVSVVVSVD